Protein AF-A0A967J439-F1 (afdb_monomer_lite)

Foldseek 3Di:
DQLQVVCVVVVWDWDDDPPDIDTDDPDPCVVVVSVVSCVVVVHDDPDDDDDDDDPVNVVVVVVVPPDD

Structure (mmCIF, N/CA/C/O backbone):
data_AF-A0A967J439-F1
#
_entry.id   AF-A0A967J439-F1
#
loop_
_atom_site.group_PDB
_atom_site.id
_atom_site.type_symbol
_atom_site.label_atom_id
_atom_site.label_alt_id
_atom_site.label_comp_id
_atom_site.label_asym_id
_atom_site.label_entity_id
_atom_site.label_seq_id
_atom_site.pdbx_PDB_ins_code
_atom_site.Cartn_x
_atom_site.Cartn_y
_atom_site.Cartn_z
_atom_site.occupancy
_atom_site.B_iso_or_equiv
_atom_site.auth_seq_id
_atom_site.auth_comp_id
_atom_site.auth_asym_id
_atom_site.auth_atom_id
_atom_site.pdbx_PDB_model_num
ATOM 1 N N . ALA A 1 1 ? -11.248 -1.226 0.818 1.00 77.69 1 ALA A N 1
ATOM 2 C CA . ALA A 1 1 ? -10.606 -1.611 2.100 1.00 77.69 1 ALA A CA 1
ATOM 3 C C . ALA A 1 1 ? -9.980 -0.353 2.683 1.00 77.69 1 ALA A C 1
ATOM 5 O O . ALA A 1 1 ? -9.367 0.368 1.907 1.00 77.69 1 ALA A O 1
ATOM 6 N N . PRO A 1 2 ? -10.098 -0.071 3.993 1.00 85.06 2 PRO A N 1
ATOM 7 C CA . PRO A 1 2 ? -9.752 1.243 4.552 1.00 85.06 2 PRO A CA 1
ATOM 8 C C . PRO A 1 2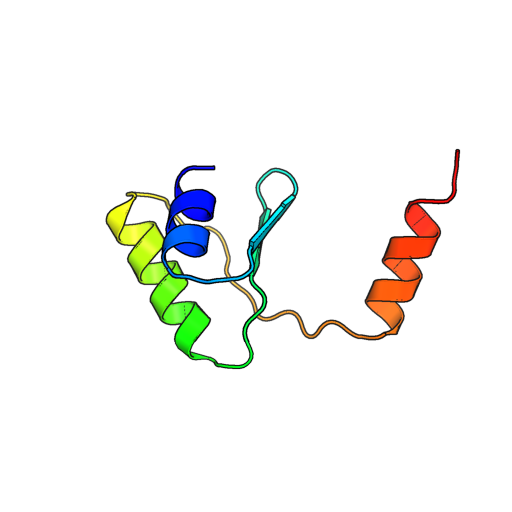 ? -8.285 1.645 4.342 1.00 85.06 2 PRO A C 1
ATOM 10 O O . PRO A 1 2 ? -7.991 2.830 4.253 1.00 85.06 2 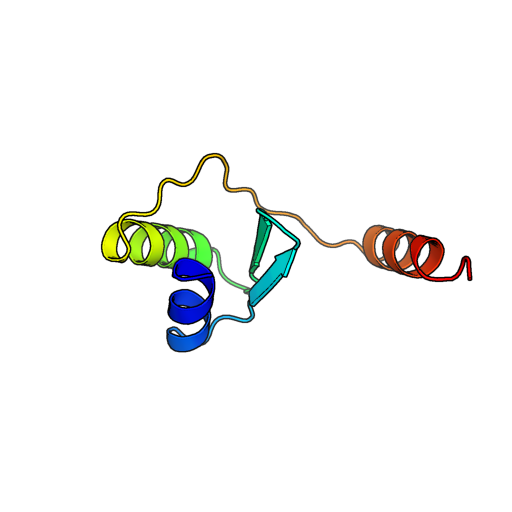PRO A O 1
ATOM 13 N N . LEU A 1 3 ? -7.379 0.666 4.237 1.00 90.81 3 LEU A N 1
ATOM 14 C CA . LEU A 1 3 ? -5.982 0.900 3.870 1.00 90.81 3 LEU A CA 1
ATOM 15 C C . LEU A 1 3 ? -5.809 1.186 2.369 1.00 90.81 3 LEU A C 1
ATOM 17 O O . LEU A 1 3 ? -5.075 2.097 2.019 1.00 90.81 3 LEU A O 1
ATOM 21 N N . ALA A 1 4 ? -6.504 0.454 1.490 1.00 93.00 4 ALA A N 1
ATOM 22 C CA . ALA A 1 4 ? -6.430 0.664 0.040 1.00 93.00 4 ALA A CA 1
ATOM 23 C C . ALA A 1 4 ? -6.848 2.089 -0.344 1.00 93.00 4 ALA A C 1
ATOM 25 O O . ALA A 1 4 ? -6.097 2.774 -1.022 1.00 93.00 4 ALA A O 1
ATOM 26 N N . GLU A 1 5 ? -7.972 2.563 0.199 1.00 91.56 5 GLU A N 1
ATOM 27 C CA . GLU A 1 5 ? -8.468 3.927 -0.035 1.00 91.56 5 GLU A CA 1
ATOM 28 C C . GLU A 1 5 ? -7.462 4.998 0.402 1.00 91.56 5 GLU A C 1
ATOM 30 O O . GLU A 1 5 ? -7.390 6.070 -0.193 1.00 91.56 5 GLU A O 1
ATOM 35 N N . GLU A 1 6 ? -6.685 4.733 1.455 1.00 92.31 6 GLU A N 1
ATOM 36 C CA . GLU A 1 6 ? -5.675 5.684 1.913 1.00 92.31 6 GLU A CA 1
ATOM 37 C C . GLU A 1 6 ? -4.431 5.690 1.030 1.00 92.31 6 GLU A C 1
ATOM 39 O O . GLU A 1 6 ? -3.872 6.748 0.748 1.00 92.31 6 GLU A O 1
ATOM 44 N N . LEU A 1 7 ? -4.026 4.519 0.549 1.00 93.25 7 LEU A N 1
ATOM 45 C CA . LEU A 1 7 ? -2.920 4.390 -0.391 1.00 93.25 7 LEU A CA 1
ATOM 46 C C . LEU A 1 7 ? -3.268 5.023 -1.747 1.00 93.25 7 LEU A C 1
ATOM 48 O O . LEU A 1 7 ? -2.452 5.755 -2.302 1.00 93.25 7 LEU A O 1
ATOM 52 N N . GLU A 1 8 ? -4.498 4.838 -2.229 1.00 93.81 8 GLU A N 1
ATOM 53 C CA . GLU A 1 8 ? -5.013 5.501 -3.434 1.00 93.81 8 GLU A CA 1
ATOM 54 C C . GLU A 1 8 ? -5.031 7.028 -3.268 1.00 93.81 8 GLU A C 1
ATOM 56 O O . GLU A 1 8 ? -4.596 7.763 -4.154 1.00 93.81 8 GLU A O 1
ATOM 61 N N . ARG A 1 9 ? -5.459 7.538 -2.103 1.00 90.75 9 ARG A N 1
ATOM 62 C CA . ARG A 1 9 ? -5.396 8.979 -1.785 1.00 90.75 9 ARG A CA 1
ATOM 63 C C . ARG A 1 9 ? -3.973 9.521 -1.712 1.00 90.75 9 ARG A C 1
ATOM 65 O O . ARG A 1 9 ? -3.763 10.695 -2.010 1.00 90.75 9 ARG A O 1
ATOM 72 N N . ALA A 1 10 ? -3.012 8.686 -1.330 1.00 89.12 10 ALA A N 1
ATOM 73 C CA . ALA A 1 10 ? -1.590 9.010 -1.375 1.00 89.12 10 ALA A CA 1
ATOM 74 C C . ALA A 1 10 ? -1.007 8.967 -2.805 1.00 89.12 10 ALA A C 1
ATOM 76 O O . ALA A 1 10 ? 0.183 9.229 -2.981 1.00 89.12 10 ALA A O 1
ATOM 77 N N . GLY A 1 11 ? -1.834 8.672 -3.816 1.00 91.25 11 GLY A N 1
ATOM 78 C CA . GLY A 1 11 ? -1.461 8.649 -5.229 1.00 91.25 11 GLY A CA 1
ATOM 79 C C . GLY A 1 11 ? -0.799 7.349 -5.678 1.00 91.25 11 GLY A C 1
ATOM 80 O O . GLY A 1 11 ? -0.135 7.346 -6.710 1.00 91.25 11 GLY A O 1
ATOM 81 N N . LEU A 1 12 ? -0.936 6.269 -4.905 1.00 92.81 12 LEU A N 1
ATOM 82 C CA . LEU A 1 12 ? -0.389 4.962 -5.257 1.00 92.81 12 LEU A CA 1
ATOM 83 C C . LEU A 1 12 ? -1.376 4.178 -6.124 1.00 92.81 12 LEU A C 1
ATOM 85 O O . LEU A 1 12 ? -2.587 4.243 -5.910 1.00 92.81 12 LEU A O 1
ATOM 89 N N . ASP A 1 13 ? -0.846 3.394 -7.061 1.00 93.19 13 ASP A N 1
ATOM 90 C CA . ASP A 1 13 ? -1.635 2.432 -7.829 1.00 93.19 13 ASP A CA 1
ATOM 91 C C . ASP A 1 13 ? -1.820 1.152 -7.005 1.00 93.19 13 ASP A C 1
ATOM 93 O O . ASP A 1 13 ? -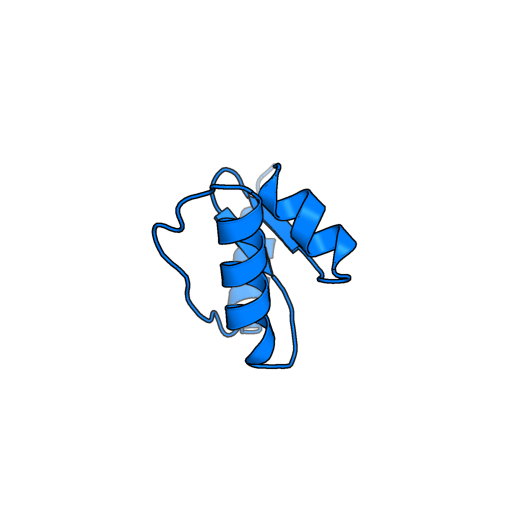0.849 0.456 -6.684 1.00 93.19 13 ASP A O 1
ATOM 97 N N . VAL A 1 14 ? -3.064 0.876 -6.607 1.00 93.81 14 VAL A N 1
ATOM 98 C CA . VAL A 1 14 ? -3.413 -0.190 -5.666 1.00 93.81 14 VAL A CA 1
ATOM 99 C C . VAL A 1 14 ? -4.449 -1.115 -6.285 1.00 93.81 14 VAL A C 1
ATOM 101 O O . VAL A 1 14 ? -5.536 -0.705 -6.673 1.00 93.81 14 VAL A O 1
ATOM 104 N N . THR A 1 15 ? -4.150 -2.410 -6.293 1.00 93.75 15 THR A N 1
ATOM 105 C CA . THR A 1 15 ? -5.109 -3.467 -6.622 1.00 93.75 15 THR A CA 1
ATOM 106 C C . THR A 1 15 ? -5.458 -4.264 -5.369 1.00 93.75 15 THR A C 1
ATOM 108 O O . THR A 1 15 ? -4.578 -4.677 -4.607 1.00 93.75 15 THR A O 1
ATOM 111 N N . VAL A 1 16 ? -6.752 -4.511 -5.161 1.00 92.44 16 VAL A N 1
ATOM 112 C CA . VAL A 1 16 ? -7.276 -5.303 -4.041 1.00 92.44 16 VAL A CA 1
ATOM 113 C C . VAL A 1 16 ? -7.654 -6.699 -4.536 1.00 92.44 16 VAL A C 1
ATOM 115 O O . VAL A 1 16 ? -8.487 -6.827 -5.428 1.00 92.44 16 VAL A O 1
ATOM 118 N N . ASP A 1 17 ? -7.089 -7.737 -3.920 1.00 88.00 17 ASP A N 1
ATOM 119 C CA . ASP A 1 17 ? -7.418 -9.144 -4.177 1.00 88.00 17 ASP A CA 1
ATOM 120 C C . ASP A 1 17 ? -7.714 -9.864 -2.851 1.00 88.00 17 ASP A C 1
ATOM 122 O O . ASP A 1 17 ? -6.821 -10.343 -2.144 1.00 88.00 17 ASP A O 1
ATOM 126 N N . GLY A 1 18 ? -8.986 -9.854 -2.444 1.00 87.75 18 GLY A N 1
ATOM 127 C CA . GLY A 1 18 ? -9.426 -10.378 -1.150 1.00 87.75 18 GLY A CA 1
ATOM 128 C C . GLY A 1 18 ? -8.749 -9.666 0.029 1.00 87.75 18 GLY A C 1
ATOM 129 O O . GLY A 1 18 ? -9.021 -8.499 0.306 1.00 87.75 18 GLY A O 1
ATOM 130 N N . HIS A 1 19 ? -7.871 -10.378 0.740 1.00 86.94 19 HIS A N 1
ATOM 131 C CA . HIS A 1 19 ? -7.091 -9.843 1.867 1.00 86.94 19 HIS A CA 1
ATOM 132 C C . HIS A 1 19 ? -5.700 -9.333 1.466 1.00 86.94 19 HIS A C 1
ATOM 134 O O . HIS A 1 19 ? -4.937 -8.887 2.325 1.00 86.94 19 HIS A O 1
ATOM 140 N N . ARG A 1 20 ? -5.350 -9.414 0.181 1.00 89.81 20 ARG A N 1
ATOM 141 C CA . ARG A 1 20 ? -4.061 -8.981 -0.349 1.00 89.81 20 ARG A CA 1
ATOM 142 C C . ARG A 1 20 ? -4.208 -7.630 -1.039 1.00 89.81 20 ARG A C 1
ATOM 144 O O . ARG A 1 20 ? -5.144 -7.399 -1.800 1.00 89.81 20 ARG A O 1
ATOM 151 N N . LEU A 1 21 ? -3.245 -6.753 -0.783 1.00 92.19 21 LEU A N 1
ATOM 152 C CA . LEU A 1 21 ? -3.074 -5.492 -1.496 1.00 92.19 21 LEU A CA 1
ATOM 153 C C . LEU A 1 21 ? -1.818 -5.603 -2.357 1.00 92.19 21 LEU A C 1
ATOM 155 O O . LEU A 1 21 ? -0.762 -6.002 -1.861 1.00 92.19 21 LEU A O 1
ATOM 159 N N . ARG A 1 22 ? -1.935 -5.273 -3.640 1.00 92.19 22 ARG A N 1
ATOM 160 C CA . ARG A 1 22 ? -0.802 -5.116 -4.555 1.00 92.19 22 ARG A CA 1
ATOM 161 C C . ARG A 1 22 ? -0.648 -3.631 -4.832 1.00 92.19 22 ARG A C 1
ATOM 163 O O . ARG A 1 22 ? -1.616 -2.996 -5.224 1.00 92.19 22 ARG A O 1
ATOM 170 N N . VAL A 1 23 ? 0.550 -3.106 -4.609 1.00 92.81 23 VAL A N 1
ATOM 171 C CA . VAL A 1 23 ? 0.887 -1.706 -4.877 1.00 92.81 23 VAL A CA 1
ATOM 172 C C . VAL A 1 23 ? 1.988 -1.684 -5.924 1.00 92.81 23 VAL A C 1
ATOM 174 O O . VAL A 1 23 ? 2.960 -2.433 -5.790 1.00 92.81 23 VAL A O 1
ATOM 177 N N . VAL A 1 24 ? 1.821 -0.874 -6.966 1.00 90.25 24 VAL A N 1
ATOM 178 C CA . VAL A 1 24 ? 2.816 -0.702 -8.029 1.00 90.25 24 VAL A CA 1
ATOM 179 C C . VAL A 1 24 ? 3.504 0.644 -7.836 1.00 90.25 24 VAL A C 1
ATOM 181 O O . VAL A 1 24 ? 2.853 1.683 -7.829 1.00 90.25 24 VAL A O 1
ATOM 184 N N . ASP A 1 25 ? 4.821 0.615 -7.648 1.00 89.81 25 ASP A N 1
ATOM 185 C CA . ASP A 1 25 ? 5.656 1.806 -7.501 1.00 89.81 25 ASP A CA 1
ATOM 186 C C . ASP A 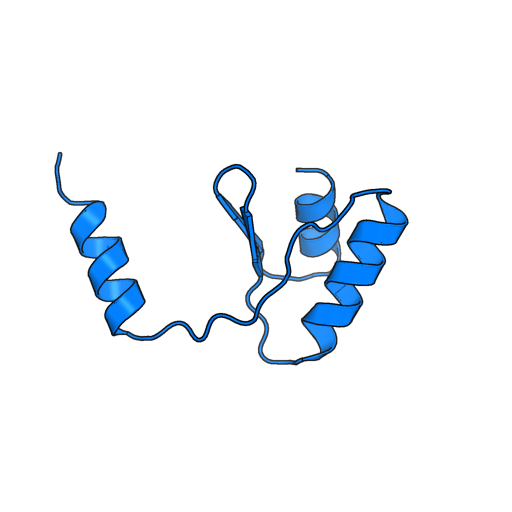1 25 ? 7.082 1.476 -7.971 1.00 89.81 25 ASP A C 1
ATOM 188 O O . ASP A 1 25 ? 7.536 0.333 -7.865 1.00 89.81 25 ASP A O 1
ATOM 192 N N . GLU A 1 26 ? 7.783 2.471 -8.507 1.00 86.56 26 GLU A N 1
ATOM 193 C CA . GLU A 1 26 ? 9.157 2.331 -9.005 1.00 86.56 26 GLU A CA 1
ATOM 194 C C . GLU A 1 26 ? 10.204 2.507 -7.893 1.00 86.56 26 GLU A C 1
ATOM 196 O O . GLU A 1 26 ? 11.396 2.279 -8.105 1.00 86.56 26 GLU A O 1
ATOM 201 N N . THR A 1 27 ? 9.773 2.928 -6.703 1.00 88.50 27 THR A N 1
ATOM 202 C CA . THR A 1 27 ? 10.641 3.329 -5.602 1.00 88.50 27 THR A CA 1
ATOM 203 C C . THR A 1 27 ? 10.429 2.484 -4.353 1.00 88.50 27 THR A C 1
ATOM 205 O O . THR A 1 27 ? 9.321 2.120 -3.963 1.00 88.50 27 THR A O 1
ATOM 208 N N . ASP A 1 28 ? 11.524 2.256 -3.634 1.00 88.94 28 ASP A N 1
ATOM 209 C CA . ASP A 1 28 ? 11.504 1.573 -2.340 1.00 88.94 28 ASP A CA 1
ATOM 210 C C . ASP A 1 28 ? 10.778 2.385 -1.247 1.00 88.94 28 ASP A C 1
ATOM 212 O O . ASP A 1 28 ? 10.384 1.832 -0.221 1.00 88.94 28 ASP A O 1
ATOM 216 N N . ALA A 1 29 ? 10.532 3.681 -1.475 1.00 91.06 29 ALA A N 1
ATOM 217 C CA . ALA A 1 29 ? 9.794 4.540 -0.548 1.00 91.06 29 ALA A CA 1
ATOM 218 C C . ALA A 1 29 ? 8.330 4.100 -0.362 1.00 91.06 29 ALA A C 1
ATOM 220 O O . ALA A 1 29 ? 7.697 4.458 0.635 1.00 91.06 29 ALA A O 1
ATOM 221 N N . VAL A 1 30 ? 7.788 3.291 -1.282 1.00 92.75 30 VAL A N 1
ATOM 222 C CA . VAL A 1 30 ? 6.437 2.728 -1.168 1.00 92.75 30 VAL A CA 1
ATOM 223 C C . VAL A 1 30 ? 6.255 1.903 0.107 1.00 92.75 30 VAL A C 1
ATOM 225 O O . VAL A 1 30 ? 5.184 1.935 0.708 1.00 92.75 30 VAL A O 1
ATOM 228 N N . PHE 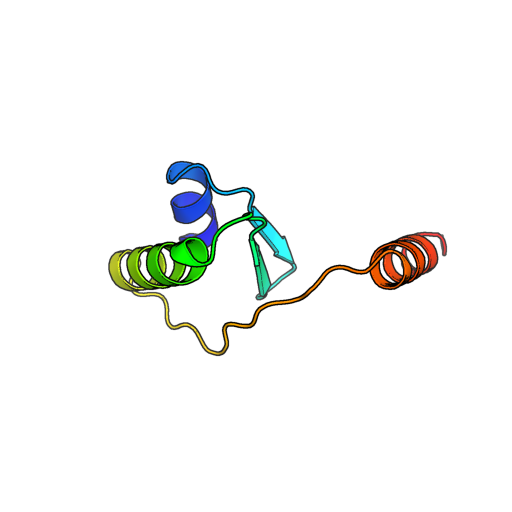A 1 31 ? 7.300 1.215 0.577 1.00 93.19 31 PHE A N 1
ATOM 229 C CA . PHE A 1 31 ? 7.220 0.384 1.780 1.00 93.19 31 PHE A CA 1
ATOM 230 C C . PHE A 1 31 ? 6.950 1.222 3.030 1.00 93.19 31 PHE A C 1
ATOM 232 O O . PHE A 1 31 ? 6.139 0.830 3.871 1.00 93.19 31 PHE A O 1
ATOM 239 N N . ASP A 1 32 ? 7.598 2.379 3.138 1.00 94.44 32 ASP A N 1
ATOM 240 C CA . ASP A 1 32 ? 7.407 3.280 4.272 1.00 94.44 32 ASP A CA 1
ATOM 241 C C . ASP A 1 32 ? 6.041 3.962 4.193 1.00 94.44 32 ASP A C 1
ATOM 243 O O . ASP A 1 32 ? 5.297 3.945 5.170 1.00 94.44 32 ASP A O 1
ATOM 247 N N . ARG A 1 33 ? 5.621 4.404 2.999 1.00 93.69 33 ARG A N 1
ATOM 248 C CA . ARG A 1 33 ? 4.266 4.946 2.784 1.00 93.69 33 ARG A CA 1
ATOM 249 C C . ARG A 1 33 ? 3.168 3.952 3.168 1.00 93.69 33 ARG A C 1
ATOM 251 O O . ARG A 1 33 ? 2.178 4.338 3.785 1.00 93.69 33 ARG A O 1
ATOM 258 N N . VAL A 1 34 ? 3.342 2.671 2.832 1.00 94.44 34 VAL A N 1
ATOM 259 C CA . VAL A 1 34 ? 2.385 1.613 3.191 1.00 94.44 34 VAL A CA 1
ATOM 260 C C . VAL A 1 34 ? 2.343 1.383 4.699 1.00 94.44 34 VAL A C 1
ATOM 262 O O . VAL A 1 34 ? 1.255 1.241 5.262 1.00 94.44 34 VAL A O 1
ATOM 265 N N . ARG A 1 35 ? 3.501 1.375 5.369 1.00 94.56 35 ARG A N 1
ATOM 266 C CA . ARG A 1 35 ? 3.577 1.255 6.834 1.00 94.56 35 ARG A CA 1
ATOM 267 C C . ARG A 1 35 ? 2.910 2.434 7.531 1.00 94.56 35 ARG A C 1
ATOM 269 O O . ARG A 1 35 ? 2.128 2.208 8.452 1.00 94.56 35 ARG A O 1
ATOM 276 N N . ASP A 1 36 ? 3.172 3.650 7.069 1.00 94.06 36 ASP A N 1
ATOM 277 C CA . ASP A 1 36 ? 2.598 4.866 7.639 1.00 94.06 36 ASP A CA 1
ATOM 278 C C . ASP A 1 36 ? 1.075 4.876 7.480 1.00 94.06 36 ASP A C 1
ATOM 280 O O . ASP A 1 36 ? 0.354 5.051 8.461 1.00 94.06 36 ASP A O 1
ATOM 284 N N . ALA A 1 37 ? 0.564 4.571 6.282 1.00 93.75 37 ALA A N 1
ATOM 285 C CA . ALA A 1 37 ? -0.875 4.479 6.040 1.00 93.75 37 ALA A CA 1
ATOM 286 C C . ALA A 1 37 ? -1.544 3.394 6.906 1.00 93.75 37 ALA A C 1
ATOM 288 O O . ALA A 1 37 ? -2.627 3.609 7.460 1.00 93.75 37 ALA A O 1
ATOM 289 N N . ALA A 1 38 ? -0.892 2.238 7.070 1.00 93.19 38 ALA A N 1
ATOM 290 C CA . ALA A 1 38 ? -1.382 1.169 7.935 1.00 93.19 38 ALA A CA 1
ATOM 291 C C . ALA A 1 38 ? -1.428 1.609 9.406 1.00 93.19 38 ALA A C 1
ATOM 293 O O . ALA A 1 38 ? -2.441 1.389 10.074 1.00 93.19 38 ALA A O 1
ATOM 294 N N . ALA A 1 39 ? -0.388 2.295 9.888 1.00 93.44 39 ALA A N 1
ATOM 295 C CA . ALA A 1 39 ? -0.341 2.846 11.239 1.00 93.44 39 ALA A CA 1
ATOM 296 C C . ALA A 1 39 ? -1.430 3.909 11.463 1.00 93.44 39 ALA A C 1
ATOM 298 O O . ALA A 1 39 ? -2.161 3.832 12.451 1.00 93.44 39 ALA A O 1
ATOM 299 N N . THR A 1 40 ? -1.611 4.846 10.526 1.00 92.06 40 THR A N 1
ATOM 300 C CA . THR A 1 40 ? -2.659 5.881 10.583 1.00 92.06 40 THR A CA 1
ATOM 301 C C . THR A 1 40 ? -4.062 5.282 10.639 1.00 92.06 40 THR A C 1
ATOM 303 O O . THR A 1 40 ? -4.925 5.793 11.352 1.00 92.06 40 THR A O 1
ATOM 306 N N . ARG A 1 41 ? -4.306 4.185 9.913 1.00 91.19 41 ARG A N 1
ATOM 307 C CA . ARG A 1 41 ? -5.611 3.508 9.886 1.00 91.19 41 ARG A CA 1
ATOM 308 C C . ARG A 1 41 ? -5.778 2.436 10.967 1.00 91.19 41 ARG A C 1
ATOM 310 O O . ARG A 1 41 ? -6.853 1.845 11.048 1.00 91.19 41 ARG A O 1
ATOM 317 N N . GLY A 1 42 ? -4.758 2.183 11.791 1.00 92.75 42 GLY A N 1
ATOM 318 C CA . GLY A 1 42 ? -4.790 1.146 12.827 1.00 92.75 42 GLY A CA 1
ATOM 319 C C . GLY A 1 42 ? -4.887 -0.278 12.267 1.00 92.75 42 GLY A C 1
ATOM 320 O O . GLY A 1 42 ? -5.481 -1.150 12.898 1.00 92.75 42 GLY A O 1
ATOM 321 N N . VAL A 1 43 ? -4.344 -0.517 11.070 1.00 91.69 43 VAL A N 1
ATOM 322 C CA . VAL A 1 43 ? -4.375 -1.817 10.387 1.00 91.69 43 VAL A CA 1
ATOM 323 C C . VAL A 1 43 ? -3.060 -2.558 10.618 1.00 91.69 43 VAL A C 1
ATOM 325 O O . VAL A 1 43 ? -1.982 -2.041 10.339 1.00 91.69 43 VAL A O 1
ATOM 328 N N . GLY A 1 44 ? -3.143 -3.802 11.094 1.00 92.00 44 GLY A N 1
ATOM 329 C CA . GLY A 1 44 ? -1.980 -4.680 11.214 1.00 92.00 44 GLY A CA 1
ATOM 330 C C . GLY A 1 44 ? -1.568 -5.273 9.865 1.00 92.00 44 GLY A C 1
ATOM 331 O O . GLY A 1 44 ? -2.390 -5.867 9.169 1.00 92.00 44 GLY A O 1
ATOM 332 N N . LEU A 1 45 ? -0.285 -5.158 9.515 1.00 91.38 45 LEU A N 1
ATOM 333 C CA . LEU A 1 45 ? 0.298 -5.821 8.347 1.00 91.38 45 LEU A CA 1
ATOM 334 C C . LEU A 1 45 ? 0.870 -7.182 8.764 1.00 91.38 45 LEU A C 1
ATOM 336 O O . LEU A 1 45 ? 1.815 -7.242 9.545 1.00 91.38 45 LEU A O 1
ATOM 340 N N . LEU A 1 46 ? 0.316 -8.278 8.235 1.00 92.50 46 LEU A N 1
ATOM 341 C CA . LEU A 1 46 ? 0.820 -9.630 8.521 1.00 92.50 46 LEU A CA 1
ATOM 342 C C . LEU A 1 46 ? 2.130 -9.930 7.782 1.00 92.50 46 LEU A C 1
ATOM 344 O O . LEU A 1 46 ? 3.036 -10.555 8.327 1.00 92.50 46 LEU A O 1
ATOM 348 N N . ARG A 1 47 ? 2.216 -9.504 6.519 1.00 91.44 47 ARG A N 1
ATOM 349 C CA . ARG A 1 47 ? 3.369 -9.704 5.639 1.00 91.44 47 ARG A CA 1
ATOM 350 C C . ARG A 1 47 ? 3.380 -8.605 4.585 1.00 91.44 47 ARG A C 1
ATOM 352 O O . ARG A 1 47 ? 2.330 -8.236 4.069 1.00 91.44 47 ARG A O 1
ATOM 359 N N . MET A 1 48 ? 4.569 -8.115 4.259 1.00 92.81 48 MET A N 1
ATOM 360 C CA . MET A 1 48 ? 4.802 -7.178 3.166 1.00 92.81 48 MET A CA 1
ATOM 361 C C . MET A 1 48 ? 6.050 -7.639 2.419 1.00 92.81 48 MET A C 1
ATOM 363 O O . MET A 1 48 ? 7.081 -7.885 3.042 1.00 92.81 48 MET A O 1
ATOM 367 N N . GLU A 1 49 ? 5.948 -7.802 1.104 1.00 91.25 49 GLU A N 1
ATOM 368 C CA . GLU A 1 49 ? 7.026 -8.337 0.274 1.00 91.25 49 GLU A CA 1
ATOM 369 C C . GLU A 1 49 ? 7.093 -7.619 -1.071 1.00 91.25 49 GLU A C 1
ATOM 371 O O . GLU A 1 49 ? 6.074 -7.175 -1.600 1.00 91.25 49 GLU A O 1
ATOM 376 N N . ARG A 1 50 ? 8.303 -7.517 -1.630 1.00 90.12 50 ARG A N 1
ATOM 377 C CA . ARG A 1 50 ? 8.480 -7.104 -3.020 1.00 90.12 50 ARG A CA 1
ATOM 378 C C . ARG A 1 50 ? 8.198 -8.303 -3.912 1.00 90.12 50 ARG A C 1
ATOM 380 O O . ARG A 1 50 ? 8.850 -9.332 -3.766 1.00 90.12 50 ARG A O 1
ATOM 387 N N . ALA A 1 51 ? 7.282 -8.141 -4.855 1.00 84.56 51 ALA A N 1
ATOM 388 C CA . ALA A 1 51 ? 7.128 -9.070 -5.962 1.00 84.56 51 ALA A CA 1
ATOM 389 C C . ALA A 1 51 ? 7.687 -8.401 -7.219 1.00 84.56 51 ALA A C 1
ATOM 391 O O . ALA A 1 51 ? 7.203 -7.344 -7.619 1.00 84.56 51 ALA A O 1
ATOM 392 N N . ALA A 1 52 ? 8.720 -8.991 -7.819 1.00 76.81 52 ALA A N 1
ATOM 393 C CA . ALA A 1 52 ? 9.079 -8.650 -9.187 1.00 76.81 52 ALA A CA 1
ATOM 394 C C . ALA A 1 52 ? 8.048 -9.326 -10.088 1.00 76.81 52 ALA A C 1
ATOM 396 O O . ALA A 1 52 ? 7.920 -10.546 -10.058 1.00 76.81 52 ALA A O 1
ATOM 397 N N . VAL A 1 53 ? 7.281 -8.534 -10.828 1.00 70.56 53 VAL A N 1
ATOM 398 C CA . VAL A 1 53 ? 6.323 -9.064 -11.796 1.00 70.56 53 VAL A CA 1
ATOM 399 C C . VAL A 1 53 ? 7.118 -9.396 -13.042 1.00 70.56 53 VAL A C 1
ATOM 401 O O . VAL A 1 53 ? 7.681 -8.505 -13.681 1.00 70.56 53 VAL A O 1
ATOM 404 N N . THR A 1 54 ? 7.224 -10.678 -13.354 1.00 77.75 54 THR A N 1
ATOM 405 C CA . THR A 1 54 ? 7.840 -11.121 -14.600 1.00 77.75 54 THR A CA 1
ATOM 406 C C . THR A 1 54 ? 6.781 -11.220 -15.695 1.00 77.75 54 THR A C 1
ATOM 408 O O . THR A 1 54 ? 5.589 -11.348 -15.422 1.00 77.75 54 THR A O 1
ATOM 411 N N . LEU A 1 55 ? 7.206 -11.196 -16.961 1.00 75.50 55 LEU A N 1
ATOM 412 C CA . LEU A 1 55 ? 6.297 -11.484 -18.077 1.00 75.50 55 LEU A CA 1
ATOM 413 C C . LEU A 1 55 ? 5.653 -12.873 -17.926 1.00 75.50 55 LEU A C 1
ATOM 415 O O . LEU A 1 55 ? 4.501 -13.056 -18.300 1.00 75.50 55 LEU A O 1
ATOM 419 N N . GLU A 1 56 ? 6.376 -13.833 -17.344 1.00 77.31 56 GLU A N 1
ATOM 420 C CA . GLU A 1 56 ? 5.864 -15.171 -17.039 1.00 77.31 56 GLU A CA 1
ATOM 421 C C . GLU A 1 56 ? 4.681 -15.128 -16.056 1.00 77.31 56 GLU A C 1
ATOM 423 O O . GLU A 1 56 ? 3.690 -15.825 -16.276 1.00 77.31 56 GLU A O 1
ATOM 428 N N . ASP A 1 57 ? 4.723 -14.260 -15.039 1.00 71.12 57 ASP A N 1
ATOM 429 C CA . ASP A 1 57 ? 3.605 -14.072 -14.104 1.00 71.12 57 ASP A CA 1
ATOM 430 C C . ASP A 1 57 ? 2.347 -13.552 -14.818 1.00 71.12 57 ASP A C 1
ATOM 432 O O . ASP A 1 57 ? 1.252 -14.072 -14.596 1.00 71.12 57 ASP A O 1
ATOM 436 N N . GLU A 1 58 ? 2.497 -12.583 -15.725 1.00 68.69 58 GLU A N 1
ATOM 437 C CA . GLU A 1 58 ? 1.387 -12.032 -16.522 1.00 68.69 58 GLU A CA 1
ATOM 438 C C . GLU A 1 58 ? 0.801 -13.089 -17.485 1.00 68.69 58 GLU A C 1
ATOM 440 O O . GLU A 1 58 ? -0.422 -13.210 -17.644 1.00 68.69 58 GLU A O 1
ATOM 445 N N . PHE A 1 59 ? 1.653 -13.930 -18.082 1.00 75.12 59 PHE A N 1
ATOM 446 C CA . PHE A 1 59 ? 1.215 -15.067 -18.901 1.00 75.12 59 PHE A CA 1
ATOM 447 C C . PHE A 1 59 ? 0.437 -16.107 -18.083 1.00 75.12 59 PHE A C 1
ATOM 449 O O . PHE A 1 59 ? -0.616 -16.579 -18.516 1.00 75.12 59 PHE A O 1
ATOM 456 N N . LEU A 1 60 ? 0.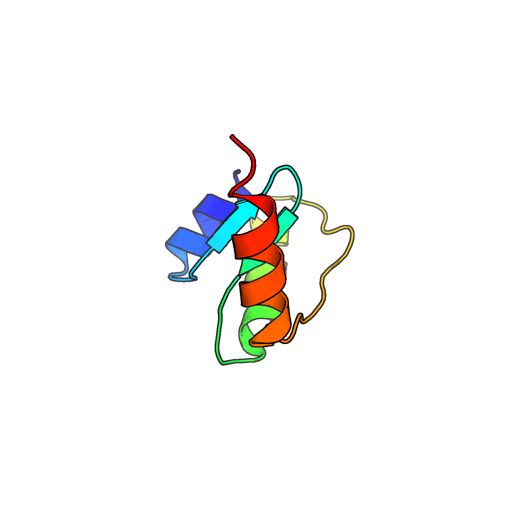900 -16.448 -16.881 1.00 73.75 60 LEU A N 1
ATOM 457 C CA . LEU A 1 60 ? 0.197 -17.386 -16.001 1.00 73.75 60 LEU A CA 1
ATOM 458 C C . LEU A 1 60 ? -1.133 -16.817 -15.485 1.00 73.75 60 LEU A C 1
ATOM 460 O O . LEU A 1 60 ? -2.100 -17.568 -15.319 1.00 73.75 60 LEU A O 1
ATOM 464 N N . GLN A 1 61 ? -1.206 -15.505 -15.249 1.00 66.44 61 GLN A N 1
ATOM 465 C CA . GLN A 1 61 ? -2.421 -14.840 -14.778 1.00 66.44 61 GLN A CA 1
ATOM 466 C C . GLN A 1 61 ? -3.493 -14.777 -15.879 1.00 66.44 61 GLN A C 1
ATOM 468 O O . GLN A 1 61 ? -4.655 -15.094 -15.618 1.00 66.44 61 GLN A O 1
ATOM 473 N N . SER A 1 62 ? -3.101 -14.479 -17.123 1.00 68.81 62 SER A N 1
ATOM 474 C CA . SER A 1 62 ? -4.008 -14.497 -18.284 1.00 68.81 62 SER A CA 1
ATOM 475 C C . SER A 1 62 ? -4.500 -15.906 -18.641 1.00 68.81 62 SER A C 1
ATOM 477 O O . SER A 1 62 ? -5.684 -16.086 -18.930 1.00 68.81 62 SER A O 1
ATOM 479 N N . ALA A 1 63 ? -3.648 -16.932 -18.528 1.00 66.88 63 ALA A N 1
ATOM 480 C CA . ALA A 1 63 ? -4.030 -18.325 -18.781 1.00 66.88 63 ALA A CA 1
ATOM 481 C C . ALA A 1 63 ? -5.064 -18.873 -17.777 1.00 66.88 63 ALA A C 1
ATOM 483 O O . ALA A 1 63 ? -5.874 -19.729 -18.131 1.00 66.88 63 ALA A O 1
ATOM 484 N N . ARG A 1 64 ? -5.082 -18.374 -16.532 1.00 61.53 64 ARG A N 1
ATOM 485 C CA . ARG A 1 64 ? -6.077 -18.773 -15.516 1.00 61.53 64 ARG A CA 1
ATOM 486 C C . ARG A 1 64 ? -7.443 -18.097 -15.683 1.00 61.53 64 ARG A C 1
ATOM 488 O O . ARG A 1 64 ? -8.421 -18.626 -15.168 1.00 61.53 64 ARG A O 1
ATOM 495 N N . GLY A 1 65 ? -7.527 -16.970 -16.394 1.00 56.66 65 GLY A N 1
ATOM 496 C CA . GLY A 1 65 ? -8.781 -16.241 -16.639 1.00 56.66 65 GLY A CA 1
ATOM 497 C C . GLY A 1 65 ? -9.567 -16.685 -17.882 1.00 56.66 65 GLY A C 1
ATOM 498 O O . GLY A 1 65 ? -10.694 -16.240 -18.067 1.00 56.66 65 GLY A O 1
ATOM 499 N N . GLY A 1 66 ? -8.994 -17.546 -18.731 1.00 48.81 66 GLY A N 1
ATOM 500 C CA . GLY A 1 66 ? -9.577 -17.968 -20.016 1.00 48.81 66 GLY A CA 1
ATOM 501 C C . GLY A 1 66 ? -10.364 -19.286 -20.003 1.00 48.81 66 GLY A C 1
ATOM 502 O O . GLY A 1 66 ? -10.685 -19.800 -21.069 1.00 48.81 66 GLY A O 1
ATOM 503 N N . GLY A 1 67 ? -10.638 -19.862 -18.829 1.00 45.59 67 GLY A N 1
ATOM 504 C CA . GLY A 1 67 ? -11.441 -21.081 -18.685 1.00 45.59 67 GLY A CA 1
ATOM 505 C C . GLY A 1 67 ? -12.884 -20.768 -18.300 1.00 45.59 67 GLY A C 1
ATOM 506 O O . GLY A 1 67 ? -13.238 -20.913 -17.131 1.00 45.59 67 GLY A O 1
ATOM 507 N N . GLY A 1 68 ? -13.689 -20.319 -19.263 1.00 39.62 68 GLY A N 1
ATOM 508 C CA . GLY A 1 68 ? -15.134 -20.103 -19.134 1.00 39.62 68 GLY A CA 1
ATOM 509 C C . GLY A 1 68 ? -15.867 -20.599 -20.366 1.00 39.62 68 GLY A C 1
ATOM 510 O O . GLY A 1 68 ? -15.372 -20.306 -21.477 1.00 39.62 68 GLY A O 1
#

pLDDT: mean 84.88, std 12.6, range [39.62, 94.56]

Radius of gyration: 13.69 Å; chains: 1; bounding box: 27×30×33 Å

Secondary structure (DSSP, 8-state):
-HHHHHHHHTT-EEEEETTEEEEE-SSTHHHHHHHHHHHHHTPPPS--------HHHHHHHHHHH---

Sequence (68 aa):
APLAEELERAGLDVTVDGHRLRVVDETDAVFDRVRDAAATRGVGLLRMERAAVTLEDEFLQSARGGGG